Protein AF-A0A962RZ45-F1 (afdb_monomer_lite)

Structure (mmCIF, N/CA/C/O backbone):
data_AF-A0A962RZ45-F1
#
_entry.id   AF-A0A962RZ45-F1
#
loop_
_atom_site.group_PDB
_atom_site.id
_atom_site.type_symbol
_atom_site.label_atom_id
_atom_site.label_alt_id
_atom_site.label_comp_id
_atom_site.label_asym_id
_atom_site.label_entity_id
_atom_site.label_seq_id
_atom_site.pdbx_PDB_ins_code
_atom_site.Cartn_x
_atom_site.Cartn_y
_atom_site.Cartn_z
_atom_site.occupancy
_atom_site.B_iso_or_equiv
_atom_site.auth_seq_id
_atom_site.auth_comp_id
_atom_site.auth_asym_id
_atom_site.auth_atom_id
_atom_site.pdbx_PDB_model_num
ATOM 1 N N . MET A 1 1 ? -10.161 4.561 16.355 1.00 65.25 1 MET A N 1
ATOM 2 C CA . MET A 1 1 ? -8.847 4.302 15.725 1.00 65.25 1 MET A CA 1
ATOM 3 C C . MET A 1 1 ? -8.847 4.905 14.336 1.00 65.25 1 MET A C 1
ATOM 5 O O . MET A 1 1 ? -9.848 4.785 13.643 1.00 65.25 1 MET A O 1
ATOM 9 N N . THR A 1 2 ? -7.762 5.564 13.945 1.00 71.56 2 THR A N 1
ATOM 10 C CA . THR A 1 2 ? -7.611 6.118 12.597 1.00 71.56 2 THR A CA 1
ATOM 11 C C . THR A 1 2 ? -7.361 4.985 11.597 1.00 71.56 2 THR A C 1
ATOM 13 O O . THR A 1 2 ? -6.427 4.211 11.819 1.00 71.56 2 THR A O 1
ATOM 16 N N . PRO A 1 3 ? -8.162 4.839 10.527 1.00 80.12 3 PRO A N 1
ATOM 17 C CA . PRO A 1 3 ? -7.967 3.759 9.571 1.00 80.12 3 PRO A CA 1
ATOM 18 C C . PRO A 1 3 ? -6.668 3.979 8.781 1.00 80.12 3 PRO A C 1
ATOM 20 O O . PRO A 1 3 ? -6.416 5.064 8.248 1.00 80.12 3 PRO A O 1
ATOM 23 N N . THR A 1 4 ? -5.827 2.944 8.737 1.00 88.38 4 THR A N 1
ATOM 24 C CA . THR A 1 4 ? -4.571 2.955 7.977 1.00 88.38 4 THR A CA 1
ATOM 25 C C . THR A 1 4 ? -4.768 2.181 6.680 1.00 88.38 4 THR A C 1
ATOM 27 O O . THR A 1 4 ? -5.317 1.079 6.675 1.00 88.38 4 THR A O 1
ATOM 30 N N . HIS A 1 5 ? -4.320 2.756 5.571 1.00 89.25 5 HIS A N 1
ATOM 31 C CA . HIS A 1 5 ? -4.455 2.193 4.239 1.00 89.25 5 HIS A CA 1
ATOM 32 C C . HIS A 1 5 ? -3.079 2.060 3.591 1.00 89.25 5 HIS A C 1
ATOM 34 O O . HIS A 1 5 ? -2.299 3.009 3.561 1.00 89.25 5 HIS A O 1
ATOM 40 N N . LEU A 1 6 ? -2.781 0.882 3.057 1.00 88.31 6 LEU A N 1
ATOM 41 C CA . LEU A 1 6 ? -1.573 0.608 2.286 1.00 88.31 6 LEU A CA 1
ATOM 42 C C . LEU A 1 6 ? -1.949 0.555 0.806 1.00 88.31 6 LEU A C 1
ATOM 44 O O . LEU A 1 6 ? -2.832 -0.209 0.433 1.00 88.31 6 LEU A O 1
ATOM 48 N N . VAL A 1 7 ? -1.283 1.335 -0.041 1.00 86.81 7 VAL A N 1
ATOM 49 C CA . VAL A 1 7 ? -1.501 1.328 -1.494 1.00 86.81 7 VAL A CA 1
ATOM 50 C C . VAL A 1 7 ? -0.227 0.871 -2.190 1.00 86.81 7 VAL A C 1
ATOM 52 O O . VAL A 1 7 ? 0.795 1.556 -2.147 1.00 86.81 7 VAL A O 1
ATOM 55 N N . LEU A 1 8 ? -0.289 -0.287 -2.843 1.00 83.44 8 LEU A N 1
ATOM 56 C CA . LEU A 1 8 ? 0.823 -0.907 -3.555 1.00 83.44 8 LEU A CA 1
ATOM 57 C C . LEU A 1 8 ? 0.668 -0.718 -5.068 1.00 83.44 8 LEU A C 1
ATOM 59 O O . LEU A 1 8 ? -0.394 -0.975 -5.636 1.00 83.44 8 LEU A O 1
ATOM 63 N N . GLY A 1 9 ? 1.756 -0.315 -5.726 1.00 71.44 9 GLY A N 1
ATOM 64 C CA . GLY A 1 9 ? 1.814 -0.228 -7.188 1.00 71.44 9 GLY A CA 1
ATOM 65 C C . GLY A 1 9 ? 1.285 1.083 -7.763 1.00 71.44 9 GLY A C 1
ATOM 66 O O . GLY A 1 9 ? 0.845 1.093 -8.906 1.00 71.44 9 GLY A O 1
ATOM 67 N N . ALA A 1 10 ? 1.340 2.171 -6.985 1.00 62.97 10 ALA A N 1
ATOM 68 C CA . ALA A 1 10 ? 0.702 3.462 -7.242 1.00 62.97 10 ALA A CA 1
ATOM 69 C C . ALA A 1 10 ? 1.008 4.094 -8.626 1.00 62.97 10 ALA A C 1
ATOM 71 O O . ALA A 1 10 ? 1.872 4.969 -8.764 1.00 62.97 10 ALA A O 1
ATOM 72 N N . GLY A 1 11 ? 0.285 3.640 -9.652 1.00 67.56 11 GLY A N 1
ATOM 73 C CA . GLY A 1 11 ? 0.259 4.195 -11.005 1.00 67.56 11 GLY A CA 1
ATOM 74 C C . GLY A 1 11 ? -0.634 5.436 -11.100 1.00 67.56 11 GLY A C 1
ATOM 75 O O . GLY A 1 11 ? -0.941 6.072 -10.094 1.00 67.56 11 GLY A O 1
ATOM 76 N N . TYR A 1 12 ? -1.085 5.778 -12.310 1.00 72.69 12 TYR A N 1
ATOM 77 C CA . TYR A 1 12 ? -1.912 6.972 -12.556 1.00 72.69 12 TYR A CA 1
ATOM 78 C C . TYR A 1 12 ? -3.215 7.011 -11.733 1.00 72.69 12 TYR A C 1
ATOM 80 O O . TYR A 1 12 ? -3.715 8.085 -11.422 1.00 72.69 12 TYR A O 1
ATOM 88 N N . LEU A 1 13 ? -3.741 5.850 -11.329 1.00 76.56 13 LEU A N 1
ATOM 89 C CA . LEU A 1 13 ? -4.983 5.744 -10.557 1.00 76.56 13 LEU A CA 1
ATOM 90 C C . LEU A 1 13 ? -4.817 6.018 -9.055 1.00 76.56 13 LEU A C 1
ATOM 92 O O . LEU A 1 13 ? -5.799 6.287 -8.366 1.00 76.56 13 LEU A O 1
ATOM 96 N N . ALA A 1 14 ? -3.594 5.972 -8.528 1.00 81.31 14 ALA A N 1
ATOM 97 C CA . ALA A 1 14 ? -3.371 6.072 -7.088 1.00 81.31 14 ALA A CA 1
ATOM 98 C C . ALA A 1 14 ? -3.842 7.406 -6.470 1.00 81.31 14 ALA A C 1
ATOM 100 O O . ALA A 1 14 ? -4.495 7.359 -5.429 1.00 81.31 14 ALA A O 1
ATOM 101 N N . PRO A 1 15 ? -3.628 8.580 -7.103 1.00 83.06 15 PRO A N 1
ATOM 102 C CA . PRO A 1 15 ? -4.165 9.848 -6.606 1.00 83.06 15 PRO A CA 1
ATOM 103 C C . PRO A 1 15 ? -5.692 9.865 -6.467 1.00 83.06 15 PRO A C 1
ATOM 105 O O . PRO A 1 15 ? -6.216 10.473 -5.536 1.00 83.06 15 PRO A O 1
ATOM 108 N N . TYR A 1 16 ? -6.413 9.180 -7.360 1.00 85.19 16 TYR A N 1
ATOM 109 C CA . TYR A 1 16 ? -7.872 9.079 -7.289 1.00 85.19 16 TYR A CA 1
ATOM 110 C C . TYR A 1 16 ? -8.310 8.233 -6.094 1.00 85.19 16 TYR A C 1
ATOM 112 O O . TYR A 1 16 ? -9.230 8.618 -5.376 1.00 85.19 16 TYR A O 1
ATOM 120 N N . LEU A 1 17 ? -7.599 7.134 -5.824 1.00 87.06 17 LEU A N 1
ATOM 121 C CA . LEU A 1 17 ? -7.834 6.326 -4.631 1.00 87.06 17 LEU A CA 1
ATOM 122 C C . LEU A 1 17 ? -7.583 7.134 -3.350 1.00 87.06 17 LEU A C 1
ATOM 124 O O . LEU A 1 17 ? -8.401 7.083 -2.438 1.00 87.06 17 LEU A O 1
ATOM 128 N N . TYR A 1 18 ? -6.511 7.933 -3.283 1.00 88.19 18 TYR A N 1
ATOM 129 C CA . TYR A 1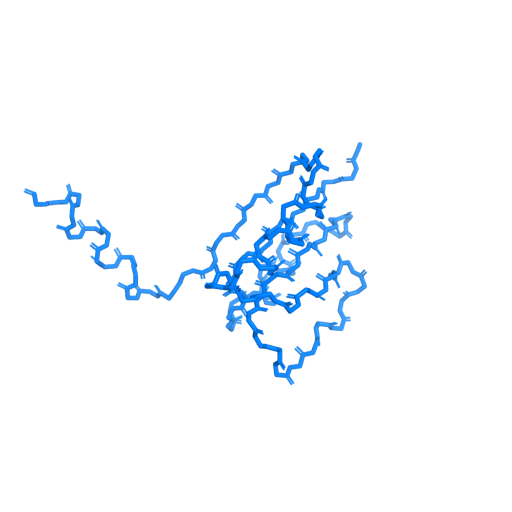 18 ? -6.228 8.759 -2.098 1.00 88.19 18 TYR A CA 1
ATOM 130 C C . TYR A 1 18 ? -7.360 9.748 -1.796 1.00 88.19 18 TYR A C 1
ATOM 132 O O . TYR A 1 18 ? -7.686 9.983 -0.633 1.00 88.19 18 TYR A O 1
ATOM 140 N N . ARG A 1 19 ? -7.987 10.307 -2.838 1.00 88.19 19 ARG A N 1
ATOM 141 C CA . ARG A 1 19 ? -9.136 11.218 -2.710 1.00 88.19 19 ARG A CA 1
ATOM 142 C C . ARG A 1 19 ? -10.427 10.508 -2.303 1.00 88.19 19 ARG A C 1
ATOM 144 O O . ARG A 1 19 ? -11.243 11.117 -1.625 1.00 88.19 19 ARG A O 1
ATOM 151 N N . ALA A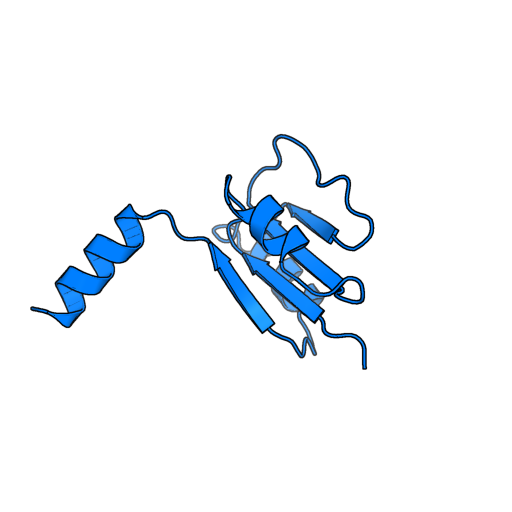 1 20 ? -10.606 9.250 -2.700 1.00 89.81 20 ALA A N 1
ATOM 152 C CA . ALA A 1 20 ? -11.767 8.445 -2.319 1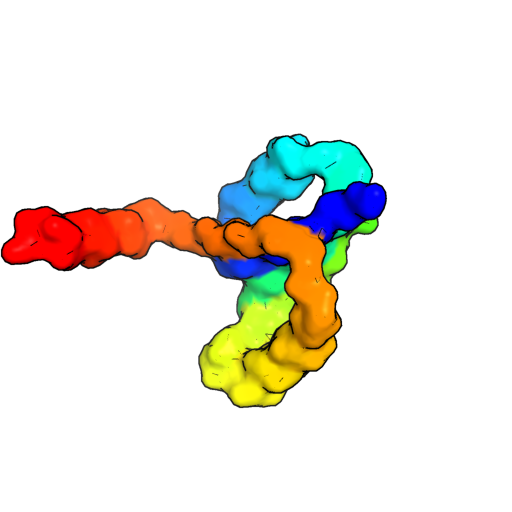.00 89.81 20 ALA A CA 1
ATOM 153 C C . ALA A 1 20 ? -11.698 7.942 -0.865 1.00 89.81 20 ALA A C 1
ATOM 155 O O . ALA A 1 20 ? -12.725 7.612 -0.274 1.00 89.81 20 ALA A O 1
ATOM 156 N N . LEU A 1 21 ? -10.497 7.875 -0.280 1.00 89.44 21 LEU A N 1
ATOM 157 C CA . LEU A 1 21 ? -10.317 7.477 1.113 1.00 89.44 21 LEU A CA 1
ATOM 158 C C . LEU A 1 21 ? -10.733 8.594 2.087 1.00 89.44 21 LEU A C 1
ATOM 160 O O . LEU A 1 21 ? -10.528 9.776 1.784 1.00 89.44 21 LEU A O 1
ATOM 164 N N . PRO A 1 22 ? -11.249 8.238 3.284 1.00 89.56 22 PRO A N 1
ATOM 165 C CA . PRO A 1 22 ? -11.689 9.206 4.287 1.00 89.56 22 PRO A CA 1
ATOM 166 C C . PRO A 1 22 ? -10.640 10.282 4.588 1.00 89.56 22 PRO A C 1
ATOM 168 O O . PRO A 1 22 ? -9.441 10.008 4.613 1.00 89.56 22 PRO A O 1
ATOM 171 N N . ALA A 1 23 ? -11.072 11.505 4.902 1.00 87.12 23 ALA A N 1
ATOM 172 C CA . ALA A 1 23 ? -10.159 12.598 5.263 1.00 87.12 23 ALA A CA 1
ATOM 173 C C . ALA A 1 23 ? -9.282 12.274 6.488 1.00 87.12 23 ALA A C 1
ATOM 175 O O . ALA A 1 23 ? -8.182 12.794 6.625 1.00 87.12 23 ALA A O 1
ATOM 176 N N . THR A 1 24 ? -9.741 11.373 7.358 1.00 87.88 24 THR A N 1
ATOM 177 C CA . THR A 1 24 ? -8.982 10.899 8.518 1.00 87.88 24 THR A CA 1
ATOM 178 C C . THR A 1 24 ? -8.010 9.766 8.187 1.00 87.88 24 THR A C 1
ATOM 180 O O . THR A 1 24 ? -7.223 9.397 9.046 1.00 87.88 24 THR A O 1
ATOM 183 N N . ALA A 1 25 ? -8.029 9.197 6.980 1.00 89.25 25 ALA A N 1
ATOM 184 C CA . ALA A 1 25 ? -7.172 8.078 6.602 1.00 89.25 25 ALA A CA 1
ATOM 185 C C . ALA A 1 25 ? -5.677 8.420 6.701 1.00 89.25 25 ALA A C 1
ATOM 187 O O . ALA A 1 25 ? -5.250 9.500 6.298 1.00 89.25 25 ALA A O 1
ATOM 188 N N . ARG A 1 26 ? -4.869 7.453 7.147 1.00 90.88 26 ARG A N 1
ATOM 189 C CA . ARG A 1 26 ? -3.408 7.466 6.960 1.00 90.88 26 ARG A CA 1
ATOM 190 C C . ARG A 1 26 ? -3.051 6.550 5.804 1.00 90.88 26 ARG A C 1
ATOM 192 O O . ARG A 1 26 ? -3.449 5.388 5.817 1.00 90.88 26 ARG A O 1
ATOM 199 N N . ILE A 1 27 ? -2.308 7.047 4.823 1.00 91.81 27 ILE A N 1
ATOM 200 C CA . ILE A 1 27 ? -2.028 6.318 3.586 1.00 91.81 27 ILE A CA 1
ATOM 201 C C . ILE A 1 27 ? -0.524 6.075 3.479 1.00 91.81 27 ILE A C 1
ATOM 203 O O . ILE A 1 27 ? 0.250 7.020 3.402 1.00 91.81 27 ILE A O 1
ATOM 207 N N . LEU A 1 28 ? -0.107 4.813 3.428 1.00 91.56 28 LEU A N 1
ATOM 208 C CA . LEU A 1 28 ? 1.245 4.435 3.025 1.00 91.56 28 LEU A CA 1
ATOM 209 C C . LEU A 1 28 ? 1.208 4.049 1.548 1.00 91.56 28 LEU A C 1
ATOM 211 O O . LEU A 1 28 ? 0.661 3.010 1.184 1.00 91.56 28 LEU A O 1
ATOM 215 N N . ALA A 1 29 ? 1.774 4.885 0.688 1.00 91.25 29 ALA A N 1
ATOM 216 C CA . ALA A 1 29 ? 1.856 4.619 -0.737 1.00 91.25 29 ALA A CA 1
ATOM 217 C C . ALA A 1 29 ? 3.232 4.052 -1.088 1.00 91.25 29 ALA A C 1
ATOM 219 O O . ALA A 1 29 ? 4.259 4.661 -0.794 1.00 91.25 29 ALA A O 1
ATOM 220 N N . VAL A 1 30 ? 3.261 2.896 -1.746 1.00 89.50 30 VAL A N 1
ATOM 221 C CA . VAL A 1 30 ? 4.493 2.168 -2.059 1.00 89.50 30 VAL A CA 1
ATOM 222 C C . VAL A 1 30 ? 4.608 1.957 -3.562 1.00 89.50 30 VAL A C 1
ATOM 224 O O . VAL A 1 30 ? 3.720 1.390 -4.208 1.00 89.50 30 VAL A O 1
ATOM 227 N N . ARG A 1 31 ? 5.728 2.400 -4.135 1.00 88.06 31 ARG A N 1
ATOM 228 C CA . ARG A 1 31 ? 6.070 2.164 -5.546 1.00 88.06 31 ARG A CA 1
ATOM 229 C C . ARG A 1 31 ? 7.571 2.215 -5.768 1.00 88.06 31 ARG A C 1
ATOM 231 O O . ARG A 1 31 ? 8.288 2.863 -5.018 1.00 88.06 31 ARG A O 1
ATOM 238 N N . ARG A 1 32 ? 8.024 1.607 -6.863 1.00 87.88 32 ARG A N 1
ATOM 239 C CA . ARG A 1 32 ? 9.444 1.528 -7.226 1.00 87.88 32 ARG A CA 1
ATOM 240 C C . ARG A 1 32 ? 10.099 2.896 -7.446 1.00 87.88 32 ARG A C 1
ATOM 242 O O . ARG A 1 32 ? 11.136 3.190 -6.868 1.00 87.88 32 ARG A O 1
ATOM 249 N N . HIS A 1 33 ? 9.475 3.749 -8.258 1.00 83.69 33 HIS A N 1
ATOM 250 C CA . HIS A 1 33 ? 10.022 5.057 -8.639 1.00 83.69 33 HIS A CA 1
ATOM 251 C C . HIS A 1 33 ? 8.948 6.121 -8.581 1.00 83.69 33 HIS A C 1
ATOM 253 O O . HIS A 1 33 ? 7.907 5.918 -9.197 1.00 83.69 33 HIS A O 1
ATOM 259 N N . TRP A 1 34 ? 9.201 7.258 -7.942 1.00 82.25 34 TRP A N 1
ATOM 260 C CA . TRP A 1 34 ? 8.291 8.405 -7.907 1.00 82.25 34 TRP A CA 1
ATOM 261 C C . TRP A 1 34 ? 8.683 9.423 -8.977 1.00 82.25 34 TRP A C 1
ATOM 263 O O . TRP A 1 34 ? 9.818 9.881 -8.985 1.00 82.25 34 TRP A O 1
ATOM 273 N N . ARG A 1 35 ? 7.753 9.788 -9.871 1.00 77.12 35 ARG A N 1
ATOM 274 C CA . ARG A 1 35 ? 7.959 10.933 -10.781 1.00 77.12 35 ARG A CA 1
ATOM 275 C C . ARG A 1 35 ? 7.720 12.258 -10.059 1.00 77.12 35 ARG A C 1
ATOM 277 O O . ARG A 1 35 ? 8.474 13.201 -10.229 1.00 77.12 35 ARG A O 1
ATOM 284 N N . GLN A 1 36 ? 6.677 12.290 -9.235 1.00 78.81 36 GLN A N 1
ATOM 285 C CA . GLN A 1 36 ? 6.315 13.386 -8.345 1.00 78.81 36 GLN A CA 1
ATOM 286 C C . GLN A 1 36 ? 5.800 12.767 -7.050 1.00 78.81 36 GLN A C 1
ATOM 288 O O . GLN A 1 36 ? 5.116 11.737 -7.092 1.00 78.81 36 GLN A O 1
ATOM 293 N N . ARG A 1 37 ? 6.167 13.350 -5.907 1.00 80.75 37 ARG A N 1
ATOM 294 C CA . ARG A 1 37 ? 5.621 12.915 -4.620 1.00 80.75 37 ARG A CA 1
ATOM 295 C C . ARG A 1 37 ? 4.180 13.420 -4.470 1.00 80.75 37 ARG A C 1
ATOM 297 O O . ARG A 1 37 ? 3.867 14.476 -5.014 1.00 80.75 37 ARG A O 1
ATOM 304 N N . PRO A 1 38 ? 3.306 12.674 -3.775 1.00 84.00 38 PRO A N 1
ATOM 305 C CA . PRO A 1 38 ? 1.979 13.162 -3.427 1.00 84.00 38 PRO A CA 1
ATOM 306 C C . PRO A 1 38 ? 2.101 14.420 -2.562 1.00 84.00 38 PRO A C 1
ATOM 308 O O . PRO A 1 38 ? 2.894 14.430 -1.625 1.00 84.00 38 PRO A O 1
ATOM 311 N N . ASP A 1 39 ? 1.299 15.436 -2.864 1.00 84.81 39 ASP A N 1
ATOM 312 C CA . ASP A 1 39 ? 1.180 16.677 -2.080 1.00 84.81 39 ASP A CA 1
ATOM 313 C C . ASP A 1 39 ? 0.022 16.601 -1.061 1.00 84.81 39 ASP A C 1
ATOM 315 O O . ASP A 1 39 ? -0.607 17.585 -0.692 1.00 84.81 39 ASP A O 1
ATOM 319 N N . ASP A 1 40 ? -0.334 15.384 -0.648 1.00 87.19 40 ASP A N 1
ATOM 320 C CA . ASP A 1 40 ? -1.401 15.128 0.317 1.00 87.19 40 ASP A CA 1
ATOM 321 C C . ASP A 1 40 ? -0.765 14.745 1.654 1.00 87.19 40 ASP A C 1
ATOM 323 O O . ASP A 1 40 ? -0.082 13.724 1.749 1.00 87.19 40 ASP A O 1
ATOM 327 N N . ALA A 1 41 ? -1.007 15.547 2.694 1.00 89.19 41 ALA A N 1
ATOM 328 C CA . ALA A 1 41 ? -0.435 15.357 4.028 1.00 89.19 41 ALA A CA 1
ATOM 329 C C . ALA A 1 41 ? -0.815 14.013 4.683 1.00 89.19 41 ALA A C 1
ATOM 331 O O . ALA A 1 41 ? -0.156 13.571 5.625 1.00 89.19 41 ALA A O 1
ATOM 332 N N . ARG A 1 42 ? -1.861 13.341 4.188 1.00 92.06 42 ARG A N 1
ATOM 333 C CA . ARG A 1 42 ? -2.272 12.004 4.640 1.00 92.06 42 ARG A CA 1
ATOM 334 C C . ARG A 1 42 ? -1.396 10.891 4.069 1.00 92.06 42 ARG A C 1
ATOM 336 O O . ARG A 1 42 ? -1.467 9.761 4.557 1.00 92.06 42 ARG A O 1
ATOM 343 N N . VAL A 1 43 ? -0.624 11.182 3.019 1.00 91.12 43 VAL A N 1
ATOM 344 C CA . VAL A 1 43 ? 0.096 10.194 2.216 1.00 91.12 43 VAL A CA 1
ATOM 345 C C . VAL A 1 43 ? 1.588 10.210 2.531 1.00 91.12 43 VAL A C 1
ATOM 347 O O . VAL A 1 43 ? 2.326 11.125 2.178 1.00 91.12 43 VAL A O 1
ATOM 350 N N . GLU A 1 44 ? 2.063 9.119 3.118 1.00 91.44 44 GLU A N 1
ATOM 351 C CA . GLU A 1 44 ? 3.480 8.804 3.229 1.00 91.44 44 GLU A CA 1
ATOM 352 C C . GLU A 1 44 ? 3.930 8.041 1.976 1.00 91.44 44 GLU A C 1
ATOM 354 O O . GLU A 1 44 ? 3.419 6.965 1.663 1.00 91.44 44 GLU A O 1
ATOM 359 N N . ALA A 1 45 ? 4.896 8.595 1.245 1.00 89.62 45 ALA A N 1
ATOM 360 C CA . ALA A 1 45 ? 5.428 7.997 0.025 1.00 89.62 45 ALA A CA 1
ATOM 361 C C . ALA A 1 45 ? 6.699 7.183 0.305 1.00 89.62 45 ALA A C 1
ATOM 363 O O . ALA A 1 45 ? 7.735 7.736 0.680 1.00 89.62 45 ALA A O 1
ATOM 364 N N . LEU A 1 46 ? 6.648 5.879 0.035 1.00 90.12 46 LEU A N 1
ATOM 365 C CA . LEU A 1 46 ? 7.781 4.965 0.136 1.00 90.12 46 LEU A CA 1
ATOM 366 C C . LEU A 1 46 ? 8.236 4.518 -1.259 1.00 90.12 46 LEU A C 1
ATOM 368 O O . LEU A 1 46 ? 7.476 3.934 -2.036 1.00 90.12 46 LEU A O 1
ATOM 372 N N . ALA A 1 47 ? 9.496 4.805 -1.591 1.00 90.62 47 ALA A N 1
ATOM 373 C CA . ALA A 1 47 ? 10.157 4.253 -2.770 1.00 90.62 47 ALA A CA 1
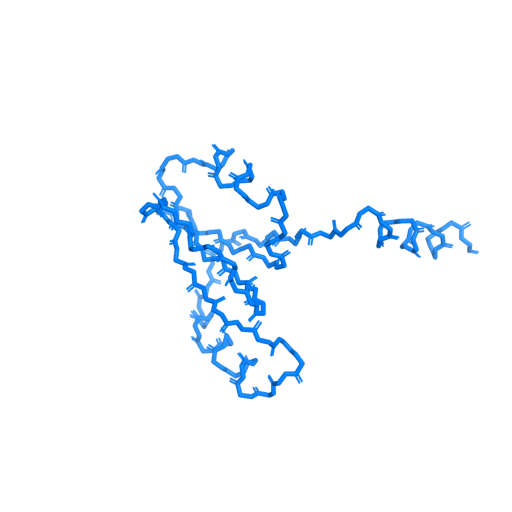ATOM 374 C C . ALA A 1 47 ? 10.665 2.844 -2.437 1.00 90.62 47 ALA A C 1
ATOM 376 O O . ALA A 1 47 ? 11.566 2.724 -1.612 1.00 90.62 47 ALA A O 1
ATOM 377 N N . CYS A 1 48 ? 10.077 1.803 -3.021 1.00 90.25 48 CYS A N 1
ATOM 378 C CA . CYS A 1 48 ? 10.376 0.405 -2.704 1.00 90.25 48 CYS A CA 1
ATOM 379 C C . CYS A 1 48 ? 10.278 -0.452 -3.968 1.00 90.25 48 CYS A C 1
ATOM 381 O O . CYS A 1 48 ? 9.232 -0.492 -4.625 1.00 90.25 48 CYS A O 1
ATOM 383 N N . ASP A 1 49 ? 11.373 -1.123 -4.309 1.00 89.56 49 ASP A N 1
ATOM 384 C CA . ASP A 1 49 ? 11.442 -2.129 -5.354 1.00 89.56 49 ASP A CA 1
ATOM 385 C C . ASP A 1 49 ? 11.241 -3.519 -4.742 1.00 89.56 49 ASP A C 1
ATOM 387 O O . ASP A 1 49 ? 12.151 -4.095 -4.152 1.00 89.56 49 ASP A O 1
ATOM 391 N N . LEU A 1 50 ? 10.045 -4.089 -4.902 1.00 85.38 50 LEU A N 1
ATOM 392 C CA . LEU A 1 50 ? 9.721 -5.402 -4.336 1.00 85.38 50 LEU A CA 1
ATOM 393 C C . LEU A 1 50 ? 10.570 -6.546 -4.921 1.00 85.38 50 LEU A C 1
ATOM 395 O O . LEU A 1 50 ? 10.595 -7.635 -4.347 1.00 85.38 50 LEU A O 1
ATOM 399 N N . THR A 1 51 ? 11.298 -6.318 -6.019 1.00 87.38 51 THR A N 1
ATOM 400 C CA . THR A 1 51 ? 12.252 -7.302 -6.553 1.00 87.38 51 THR A CA 1
ATOM 401 C C . THR A 1 51 ? 13.538 -7.384 -5.724 1.00 87.38 51 THR A C 1
ATOM 403 O O . THR A 1 51 ? 14.200 -8.418 -5.746 1.00 87.38 51 THR A O 1
ATOM 406 N N . ARG A 1 52 ? 13.857 -6.357 -4.921 1.00 92.56 52 ARG A N 1
ATOM 407 C CA . ARG A 1 52 ? 15.064 -6.294 -4.085 1.00 92.56 52 ARG A CA 1
ATOM 408 C C . ARG A 1 52 ? 14.788 -6.735 -2.650 1.00 92.56 52 ARG A C 1
ATOM 410 O O . ARG A 1 52 ? 13.840 -6.278 -2.014 1.00 92.56 52 ARG A O 1
ATOM 417 N N . ASP A 1 53 ? 15.657 -7.583 -2.119 1.00 94.38 53 ASP A N 1
ATOM 418 C CA . ASP A 1 53 ? 15.514 -8.189 -0.791 1.00 94.38 53 ASP A CA 1
ATOM 419 C C . ASP A 1 53 ? 15.511 -7.150 0.334 1.00 94.38 53 ASP A C 1
ATOM 421 O O . ASP A 1 53 ? 14.617 -7.174 1.182 1.00 94.38 53 ASP A O 1
ATOM 425 N N . ASP A 1 54 ? 16.431 -6.186 0.287 1.00 95.25 54 ASP A N 1
ATOM 426 C CA . ASP A 1 54 ? 16.531 -5.109 1.282 1.00 95.25 54 ASP A CA 1
ATOM 427 C C . ASP A 1 54 ? 15.261 -4.254 1.334 1.00 95.25 54 ASP A C 1
ATOM 429 O O . ASP A 1 54 ? 14.769 -3.886 2.403 1.00 95.25 54 ASP A O 1
ATOM 433 N N . ASP A 1 55 ? 14.679 -3.977 0.168 1.00 92.19 55 ASP A N 1
ATOM 434 C CA . ASP A 1 55 ? 13.451 -3.200 0.056 1.00 92.19 55 ASP A CA 1
ATOM 435 C C . ASP A 1 55 ? 12.251 -3.971 0.602 1.00 92.19 55 ASP A C 1
ATOM 437 O O . ASP A 1 55 ? 11.415 -3.385 1.299 1.00 92.19 55 ASP A O 1
ATOM 441 N N . ARG A 1 56 ? 12.192 -5.289 0.367 1.00 92.31 56 ARG A N 1
ATOM 442 C CA . ARG A 1 56 ? 11.189 -6.159 0.992 1.00 92.31 56 ARG A CA 1
ATOM 443 C C . ARG A 1 56 ? 11.366 -6.223 2.506 1.00 92.31 56 ARG A C 1
ATOM 445 O O . ARG A 1 56 ? 10.367 -6.162 3.220 1.00 92.31 56 ARG A O 1
ATOM 452 N N . ALA A 1 57 ? 12.594 -6.329 3.007 1.00 93.31 57 ALA A N 1
ATOM 453 C CA . ALA A 1 57 ? 12.875 -6.353 4.441 1.00 93.31 57 ALA A CA 1
ATOM 454 C C . ALA A 1 57 ? 12.461 -5.035 5.114 1.00 93.31 57 ALA A C 1
ATOM 456 O O . ALA A 1 57 ? 11.747 -5.048 6.118 1.00 93.31 57 ALA A O 1
ATOM 457 N N . ARG A 1 58 ? 12.808 -3.895 4.507 1.00 92.31 58 ARG A N 1
ATOM 458 C CA . ARG A 1 58 ? 12.399 -2.565 4.972 1.00 92.31 58 ARG A CA 1
ATOM 459 C C . ARG A 1 58 ? 10.881 -2.394 4.963 1.00 92.31 58 ARG A C 1
ATOM 461 O O . ARG A 1 58 ? 10.323 -1.888 5.936 1.00 92.31 58 ARG A O 1
ATOM 468 N N . LEU A 1 59 ? 10.203 -2.834 3.900 1.00 90.31 59 LEU A N 1
ATOM 469 C CA . LEU A 1 59 ? 8.742 -2.795 3.838 1.00 90.31 59 LEU A CA 1
ATOM 470 C C . LEU A 1 59 ? 8.115 -3.687 4.918 1.00 90.31 59 LEU A C 1
ATOM 472 O O . LEU A 1 59 ? 7.202 -3.243 5.606 1.00 90.31 59 LEU A O 1
ATOM 476 N N . ARG A 1 60 ? 8.628 -4.908 5.121 1.00 92.00 60 ARG A N 1
ATOM 477 C CA . ARG A 1 60 ? 8.170 -5.812 6.189 1.00 92.00 60 ARG A CA 1
ATOM 478 C C . ARG A 1 60 ? 8.320 -5.183 7.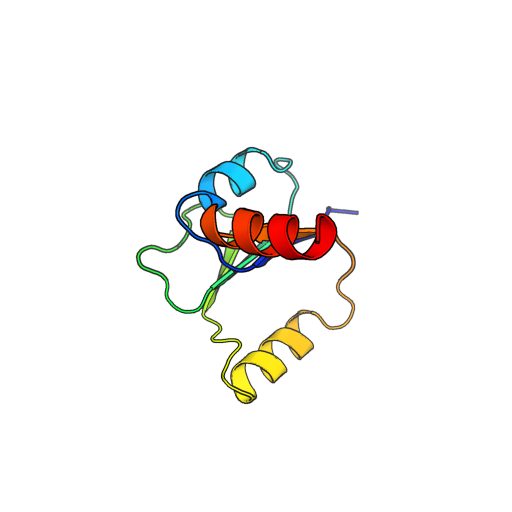571 1.00 92.00 60 ARG A C 1
ATOM 480 O O . ARG A 1 60 ? 7.368 -5.219 8.339 1.00 92.00 60 ARG A O 1
ATOM 487 N N . ALA A 1 61 ? 9.465 -4.569 7.864 1.00 91.50 61 ALA A N 1
ATOM 488 C CA . ALA A 1 61 ? 9.685 -3.873 9.130 1.00 91.50 61 ALA A CA 1
ATOM 489 C C . ALA A 1 61 ? 8.710 -2.697 9.313 1.00 91.50 61 ALA A C 1
ATOM 491 O O . ALA A 1 61 ? 8.146 -2.524 10.389 1.00 91.50 61 ALA A O 1
ATOM 492 N N . ARG A 1 62 ? 8.447 -1.921 8.251 1.00 88.88 62 ARG A N 1
ATOM 493 C CA . ARG A 1 62 ? 7.486 -0.804 8.287 1.00 88.88 62 ARG A CA 1
ATOM 494 C C . ARG A 1 62 ? 6.047 -1.269 8.516 1.00 88.88 62 ARG A C 1
ATOM 496 O O . ARG A 1 62 ? 5.272 -0.548 9.136 1.00 88.88 62 ARG A O 1
ATOM 503 N N . LEU A 1 63 ? 5.702 -2.446 7.998 1.00 89.38 63 LEU A N 1
ATOM 504 C CA . LEU A 1 63 ? 4.382 -3.063 8.120 1.00 89.38 63 LEU A CA 1
ATOM 505 C C . LEU A 1 63 ? 4.251 -3.983 9.344 1.00 89.38 63 LEU A C 1
ATOM 507 O O . LEU A 1 63 ? 3.202 -4.601 9.522 1.00 89.38 63 LEU A O 1
ATOM 511 N N . ALA A 1 64 ? 5.275 -4.095 10.191 1.00 90.19 64 ALA A N 1
ATOM 512 C CA . ALA A 1 64 ? 5.197 -4.903 11.401 1.00 90.19 64 ALA A CA 1
ATOM 513 C C . ALA A 1 64 ? 4.084 -4.363 12.317 1.00 90.19 64 ALA A C 1
ATOM 515 O O . ALA A 1 64 ? 4.087 -3.193 12.695 1.00 90.19 64 ALA A O 1
ATOM 516 N N . GLY A 1 65 ? 3.098 -5.209 12.633 1.00 85.19 65 GLY A N 1
ATOM 517 C CA . GLY A 1 65 ? 1.918 -4.806 13.408 1.00 85.19 65 GLY A CA 1
ATOM 518 C C . GLY A 1 65 ? 0.903 -3.951 12.638 1.00 85.19 65 GLY A C 1
ATOM 519 O O . GLY A 1 65 ? -0.028 -3.423 13.245 1.00 85.19 65 GLY A O 1
ATOM 520 N N . PHE A 1 66 ? 1.045 -3.808 11.314 1.00 86.00 66 PHE A N 1
ATOM 521 C CA . PHE A 1 66 ? 0.070 -3.096 10.492 1.00 86.00 66 PHE A CA 1
ATOM 522 C C . PHE A 1 66 ? -1.305 -3.766 10.576 1.00 86.00 66 PHE A C 1
ATOM 524 O O . PHE A 1 66 ? -1.464 -4.951 10.289 1.00 86.00 66 PHE A O 1
ATOM 531 N N . THR A 1 67 ? -2.313 -2.969 10.916 1.00 85.56 67 THR A N 1
ATOM 532 C CA . THR A 1 67 ? -3.729 -3.342 10.875 1.00 85.56 67 THR A CA 1
ATOM 533 C C . THR A 1 67 ? -4.467 -2.296 10.051 1.00 85.56 67 THR A C 1
ATOM 535 O O . THR A 1 67 ? -4.458 -1.108 10.379 1.00 85.56 67 THR A O 1
ATOM 538 N N . GLY A 1 68 ? -5.068 -2.718 8.941 1.00 88.81 68 GLY A N 1
ATOM 539 C CA . GLY A 1 68 ? -5.651 -1.794 7.978 1.00 88.81 68 GLY A CA 1
ATOM 540 C C . GLY A 1 68 ? -6.008 -2.454 6.654 1.00 88.81 68 GLY A C 1
ATOM 541 O O . GLY A 1 68 ? -5.913 -3.671 6.502 1.00 88.81 68 GLY A O 1
ATOM 542 N N . THR A 1 69 ? -6.411 -1.641 5.682 1.00 90.31 69 THR A N 1
ATOM 543 C CA . THR A 1 69 ? -6.794 -2.118 4.345 1.00 90.31 69 THR A CA 1
ATOM 544 C C . THR A 1 69 ? -5.620 -2.008 3.382 1.00 90.31 69 THR A C 1
ATOM 546 O O . THR A 1 69 ? -4.944 -0.979 3.343 1.00 90.31 69 THR A O 1
ATOM 549 N N . VAL A 1 70 ? -5.401 -3.042 2.570 1.00 89.25 70 VAL A N 1
ATOM 550 C CA . VAL A 1 70 ? -4.386 -3.045 1.511 1.00 89.25 70 VAL A CA 1
ATOM 551 C C . VAL A 1 70 ? -5.069 -2.952 0.151 1.00 89.25 70 VAL A C 1
ATOM 553 O O . VAL A 1 70 ? -5.975 -3.726 -0.145 1.00 89.25 70 VAL A O 1
ATOM 556 N N . TYR A 1 71 ? -4.611 -2.025 -0.683 1.00 88.50 71 TYR A N 1
ATOM 557 C CA . TYR A 1 71 ? -5.049 -1.848 -2.060 1.00 88.50 71 TYR A CA 1
ATOM 558 C C . TYR A 1 71 ? -3.897 -2.138 -3.015 1.00 88.50 71 TYR A C 1
ATOM 560 O O . TYR A 1 71 ? -2.779 -1.656 -2.823 1.00 88.50 71 TYR A O 1
ATOM 568 N N . PHE A 1 72 ? -4.193 -2.871 -4.082 1.00 83.81 72 PHE A N 1
ATOM 569 C CA . PHE A 1 72 ? -3.270 -3.129 -5.180 1.00 83.81 72 PHE A CA 1
ATOM 570 C C . PHE A 1 72 ? -3.802 -2.430 -6.424 1.00 83.81 72 PHE A C 1
ATOM 572 O O . PHE A 1 72 ? -4.903 -2.732 -6.881 1.00 83.81 72 PHE A O 1
ATOM 579 N N . THR A 1 73 ? -3.039 -1.493 -6.983 1.00 77.88 73 THR A N 1
ATOM 580 C CA . THR A 1 73 ? -3.388 -0.917 -8.284 1.00 77.88 73 THR A CA 1
ATOM 581 C C . THR A 1 73 ? -2.707 -1.730 -9.371 1.00 77.88 73 THR A C 1
ATOM 583 O O . THR A 1 73 ? -1.487 -1.667 -9.529 1.00 77.88 73 THR A O 1
ATOM 586 N N . LEU A 1 74 ? -3.501 -2.504 -10.104 1.00 70.25 74 LEU A N 1
ATOM 587 C CA . LEU A 1 74 ? -3.046 -3.316 -11.226 1.00 70.25 74 LEU A CA 1
ATOM 588 C C . LEU A 1 74 ? -3.375 -2.614 -12.551 1.00 70.25 74 LEU A C 1
ATOM 590 O O . LEU A 1 74 ? -4.416 -1.959 -12.65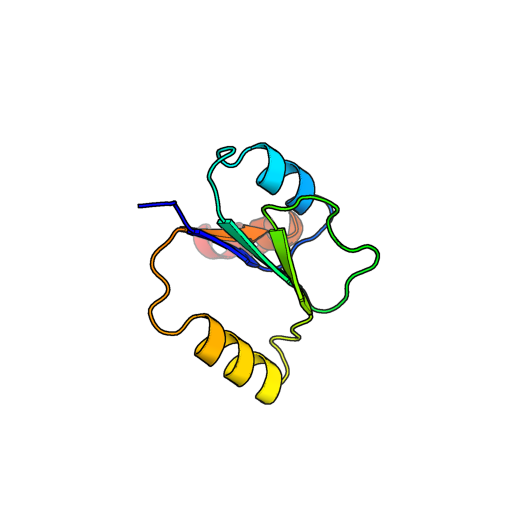0 1.00 70.25 74 LEU A O 1
ATOM 594 N N . PRO A 1 75 ? -2.520 -2.733 -13.582 1.00 67.94 75 PRO A N 1
ATOM 595 C CA . PRO A 1 75 ? -2.907 -2.333 -14.925 1.00 67.94 75 PRO A CA 1
ATOM 596 C C . PRO A 1 75 ? -4.071 -3.218 -15.411 1.00 67.94 75 PRO A C 1
ATOM 598 O O . PRO A 1 75 ? -4.109 -4.401 -15.066 1.00 67.94 75 PRO A O 1
ATOM 601 N N . PRO A 1 76 ? -4.988 -2.697 -16.248 1.00 68.38 76 PRO A N 1
ATOM 602 C CA . PRO A 1 76 ? -6.109 -3.477 -16.778 1.00 68.38 76 PRO A CA 1
ATOM 603 C C . PRO A 1 76 ? -5.697 -4.794 -17.455 1.00 68.38 76 PRO A C 1
ATOM 605 O O . PRO A 1 76 ? -6.410 -5.786 -17.349 1.00 68.38 76 PRO A O 1
ATOM 608 N N . SER A 1 77 ? -4.519 -4.841 -18.088 1.00 71.19 77 SER A N 1
ATOM 609 C CA . SER A 1 77 ? -3.975 -6.060 -18.703 1.00 71.19 77 SER A CA 1
ATOM 610 C C . SER A 1 77 ? -3.776 -7.207 -17.707 1.00 71.19 77 SER A C 1
ATOM 612 O O . SER A 1 77 ? -4.035 -8.357 -18.041 1.00 71.19 77 SER A O 1
ATOM 614 N N . ALA A 1 78 ? -3.408 -6.905 -16.458 1.00 67.31 78 ALA A N 1
ATOM 615 C CA . ALA A 1 78 ? -3.223 -7.922 -15.425 1.00 67.31 78 ALA A CA 1
ATOM 616 C C . ALA A 1 78 ? -4.549 -8.562 -14.966 1.00 67.31 78 ALA A C 1
ATOM 618 O O . ALA A 1 78 ? -4.538 -9.672 -14.439 1.00 67.31 78 ALA A O 1
ATOM 619 N N . LEU A 1 79 ? -5.688 -7.885 -15.168 1.00 64.12 79 LEU A N 1
ATOM 620 C CA . LEU A 1 79 ? -7.016 -8.448 -14.897 1.00 64.12 79 LEU A CA 1
ATOM 621 C C . LEU A 1 79 ? -7.448 -9.429 -15.996 1.00 64.12 79 LEU A C 1
ATOM 623 O O . LEU A 1 79 ? -8.035 -10.461 -15.678 1.00 64.12 79 LEU A O 1
ATOM 627 N N . GLY A 1 80 ? -7.119 -9.145 -17.262 1.00 62.25 80 GLY A N 1
ATOM 628 C CA . GLY A 1 80 ? -7.397 -10.044 -18.389 1.00 62.25 80 GLY A CA 1
ATOM 629 C C . GLY A 1 80 ? -6.694 -11.397 -18.247 1.00 62.25 80 GLY A C 1
ATOM 630 O O . GLY A 1 80 ? -7.331 -12.441 -18.376 1.00 62.25 80 GLY A O 1
ATOM 631 N N . ASP A 1 81 ? -5.415 -11.382 -17.865 1.00 59.22 81 ASP A N 1
ATOM 632 C CA . ASP A 1 81 ? -4.619 -12.601 -17.654 1.00 59.22 81 ASP A CA 1
ATOM 633 C C . ASP A 1 81 ? -5.082 -13.427 -16.443 1.00 59.22 81 ASP A C 1
ATOM 635 O O . ASP A 1 81 ? -4.901 -14.646 -16.410 1.00 59.22 81 ASP A O 1
ATOM 639 N N . ALA A 1 82 ? -5.661 -12.778 -15.428 1.00 56.38 82 ALA A N 1
ATOM 640 C CA . ALA A 1 82 ? -6.224 -13.456 -14.264 1.00 56.38 82 ALA A CA 1
ATOM 641 C C . ALA A 1 82 ? -7.593 -14.076 -14.582 1.00 56.38 82 ALA A C 1
ATOM 643 O O . ALA A 1 82 ? -7.840 -15.224 -14.219 1.00 56.38 82 ALA A O 1
ATOM 644 N N . ALA A 1 83 ? -8.455 -13.359 -15.312 1.00 54.06 83 ALA A N 1
ATOM 645 C CA . ALA A 1 83 ? -9.750 -13.873 -15.757 1.00 54.06 83 ALA A CA 1
ATOM 646 C C . ALA A 1 83 ? -9.591 -15.079 -16.696 1.00 54.06 83 ALA A C 1
ATOM 648 O O . ALA A 1 83 ? -10.293 -16.074 -16.535 1.00 54.06 83 ALA A O 1
ATOM 649 N N . GLY A 1 84 ? -8.609 -15.039 -17.604 1.00 56.09 84 GLY A N 1
ATOM 650 C CA . GLY A 1 84 ? -8.295 -16.159 -18.494 1.00 56.09 84 GLY A CA 1
ATOM 651 C C . GLY A 1 84 ? -7.846 -17.437 -17.774 1.00 56.09 84 GLY A C 1
ATOM 652 O O . GLY A 1 84 ? -8.039 -18.518 -18.308 1.00 56.09 84 GLY A O 1
ATOM 653 N N . ARG A 1 85 ? -7.294 -17.341 -16.554 1.00 53.81 85 ARG A N 1
ATOM 654 C CA . ARG A 1 85 ? -6.920 -18.512 -15.733 1.00 53.81 85 ARG A CA 1
ATOM 655 C C . ARG A 1 85 ? -8.044 -19.045 -14.849 1.00 53.81 85 ARG A C 1
ATOM 657 O O . ARG A 1 85 ? -7.931 -20.154 -14.354 1.00 53.81 85 ARG A O 1
ATOM 664 N N . VAL A 1 86 ? -9.068 -18.236 -14.583 1.00 50.47 86 VAL A N 1
ATOM 665 C CA . VAL A 1 86 ? -10.235 -18.634 -13.775 1.00 50.47 86 VAL A CA 1
ATOM 666 C C . VAL A 1 86 ? -11.342 -19.216 -14.659 1.00 50.47 86 VAL A C 1
ATOM 668 O O . VAL A 1 86 ? -12.160 -19.995 -14.183 1.00 50.47 86 VAL A O 1
ATOM 671 N N . LEU A 1 87 ? -11.370 -18.833 -15.938 1.00 49.22 87 LEU A N 1
ATOM 672 C CA . LEU A 1 87 ? -12.358 -19.274 -16.927 1.00 49.22 87 LEU A CA 1
ATOM 673 C C . LEU A 1 87 ? -11.860 -20.403 -17.851 1.00 49.22 87 LEU A C 1
ATOM 675 O O . LEU A 1 87 ? -12.610 -20.813 -18.735 1.00 49.22 87 LEU A O 1
ATOM 679 N N . ALA A 1 88 ? -10.622 -20.871 -17.671 1.00 49.94 88 ALA A N 1
ATOM 680 C CA . ALA A 1 88 ? -10.040 -22.027 -18.358 1.00 49.94 88 ALA A CA 1
ATOM 681 C C . ALA A 1 88 ? -9.947 -23.214 -17.395 1.00 49.94 88 ALA A C 1
ATOM 683 O O . ALA A 1 88 ? -10.171 -24.353 -17.860 1.00 49.94 88 ALA A O 1
#

pLDDT: mean 81.79, std 11.99, range [49.22, 95.25]

Sequence (88 aa):
MTPTHLVLGAGYLAPYLYRALPATARILAVRRHWRQRPDDARVEALACDLTRDDDRARLRARLAGFTGTVYFTLPPSALGDAAGRVLA

Foldseek 3Di:
DQAEEEEEPDDPCNVVVVVVDDPSYAYEYEEQDDPDDDPRPSYDYDNADPVDPVSVVVVCVVCVVPDHYYHYDDDPVVVVVVVVVVVD

Secondary structure (DSSP, 8-state):
-PPEEEEES--TTHHHHHHHS-TT-EEEEEES--SS----TTEEEEE--TTSHHHHHHHHHHTTT--SEEEE---HHHHHHHHHHH--

Radius of gyration: 14.28 Å; chains: 1; bounding box: 29×39×34 Å